Protein AF-A0A7Y4X4G7-F1 (afdb_monomer_lite)

pLDDT: mean 85.74, std 13.86, range [35.03, 97.75]

Structure (mmCIF, N/CA/C/O backbone):
data_AF-A0A7Y4X4G7-F1
#
_entry.id   AF-A0A7Y4X4G7-F1
#
loop_
_atom_site.group_PDB
_atom_site.id
_atom_site.type_symbol
_atom_site.label_atom_id
_atom_site.label_alt_id
_atom_site.label_comp_id
_atom_site.label_asym_id
_atom_site.label_entity_id
_atom_site.label_seq_id
_atom_site.pdbx_PDB_ins_code
_atom_site.Cartn_x
_atom_site.Cartn_y
_atom_site.Cartn_z
_atom_site.occupancy
_atom_site.B_iso_or_equiv
_atom_site.auth_seq_id
_atom_site.auth_comp_id
_atom_site.auth_asym_id
_atom_site.auth_atom_id
_atom_site.pdbx_PDB_model_num
ATOM 1 N N . MET A 1 1 ? -10.008 -26.896 55.043 1.00 35.03 1 MET A N 1
ATOM 2 C CA . MET A 1 1 ? -11.292 -26.517 55.679 1.00 35.03 1 MET A CA 1
ATOM 3 C C . MET A 1 1 ? -11.501 -25.012 55.527 1.00 35.03 1 MET A C 1
ATOM 5 O O . MET A 1 1 ? -10.890 -24.250 56.260 1.00 35.03 1 MET A O 1
ATOM 9 N N . LEU A 1 2 ? -12.312 -24.568 54.561 1.00 37.62 2 LEU A N 1
ATOM 10 C CA . LEU A 1 2 ? -12.687 -23.155 54.376 1.00 37.62 2 LEU A CA 1
ATOM 11 C C . LEU A 1 2 ? -14.120 -22.950 54.895 1.00 37.62 2 LEU A C 1
ATOM 13 O O . LEU A 1 2 ? -15.059 -22.827 54.122 1.00 37.62 2 LEU A O 1
ATOM 17 N N . ALA A 1 3 ? -14.294 -22.981 56.218 1.00 40.00 3 ALA A N 1
ATOM 18 C CA . ALA A 1 3 ? -15.593 -22.856 56.892 1.00 40.00 3 ALA A CA 1
ATOM 19 C C . ALA A 1 3 ? -15.734 -21.525 57.661 1.00 40.00 3 ALA A C 1
ATOM 21 O O . ALA A 1 3 ? -16.368 -21.479 58.708 1.00 40.00 3 ALA A O 1
ATOM 22 N N . ARG A 1 4 ? -15.115 -20.433 57.182 1.00 44.91 4 ARG A N 1
ATOM 23 C CA . ARG A 1 4 ? -15.161 -19.116 57.859 1.00 44.91 4 ARG A CA 1
ATOM 24 C C . ARG A 1 4 ? -16.181 -18.122 57.283 1.00 44.91 4 ARG A C 1
ATOM 26 O O . ARG A 1 4 ? -16.226 -17.001 57.765 1.00 44.91 4 ARG A O 1
ATOM 33 N N . GLN A 1 5 ? -17.001 -18.497 56.293 1.00 56.12 5 GLN A N 1
ATOM 34 C CA . GLN A 1 5 ? -17.942 -17.557 55.645 1.00 56.12 5 GLN A CA 1
ATOM 35 C C . GLN A 1 5 ? -19.412 -18.013 55.564 1.00 56.12 5 GLN A C 1
ATOM 37 O O . GLN A 1 5 ? -20.233 -17.266 55.047 1.00 56.12 5 GLN A O 1
ATOM 42 N N . GLY A 1 6 ? -19.792 -19.192 56.076 1.00 65.00 6 GLY A N 1
ATOM 43 C CA . GLY A 1 6 ? -21.206 -19.623 56.068 1.00 65.00 6 GLY A CA 1
ATOM 44 C C . GLY A 1 6 ? -21.807 -19.841 54.667 1.00 65.00 6 GLY A C 1
ATOM 45 O O . GLY A 1 6 ? -23.023 -19.803 54.502 1.00 65.00 6 GLY A O 1
ATOM 46 N N . ILE A 1 7 ? -20.963 -20.058 53.652 1.00 75.62 7 ILE A N 1
ATOM 47 C CA . ILE A 1 7 ? -21.361 -20.290 52.257 1.00 75.62 7 ILE A CA 1
ATOM 48 C C . ILE A 1 7 ? -21.283 -21.792 51.958 1.00 75.62 7 ILE A C 1
ATOM 50 O O . ILE A 1 7 ? -20.221 -22.398 52.089 1.00 75.62 7 ILE A O 1
ATOM 54 N N . TYR A 1 8 ? -22.393 -22.385 51.518 1.00 82.12 8 TYR A N 1
ATOM 55 C CA . TYR A 1 8 ? -22.513 -23.809 51.190 1.00 82.12 8 TYR A CA 1
ATOM 56 C C . TYR A 1 8 ? -22.810 -23.978 49.702 1.00 82.12 8 TYR A C 1
ATOM 58 O O . TYR A 1 8 ? -23.905 -23.648 49.255 1.00 82.12 8 TYR A O 1
ATOM 66 N N . LEU A 1 9 ? -21.859 -24.505 48.930 1.00 83.06 9 LEU A N 1
ATOM 67 C CA . LEU A 1 9 ? -21.999 -24.706 47.483 1.00 83.06 9 LEU A CA 1
ATOM 68 C C . LEU A 1 9 ? -22.173 -26.196 47.146 1.00 83.06 9 LEU A C 1
ATOM 70 O O . LEU A 1 9 ? -21.469 -27.047 47.687 1.00 83.06 9 LEU A O 1
ATOM 74 N N . ARG A 1 10 ? -23.095 -26.515 46.229 1.00 82.94 10 ARG A N 1
ATOM 75 C CA . ARG A 1 10 ? -23.311 -27.848 45.645 1.00 82.94 10 ARG A CA 1
ATOM 76 C C . ARG A 1 10 ? -23.666 -27.709 44.161 1.00 82.94 10 ARG A C 1
ATOM 78 O O . ARG A 1 10 ? -24.824 -27.477 43.810 1.00 82.94 10 ARG A O 1
ATOM 85 N N . GLY A 1 11 ? -22.671 -27.886 43.291 1.00 87.12 11 GLY A N 1
ATOM 86 C CA . GLY A 1 11 ? -22.819 -27.644 41.852 1.00 87.12 11 GLY A CA 1
ATOM 87 C C . GLY A 1 11 ? -23.137 -26.173 41.578 1.00 87.12 11 GLY A C 1
ATOM 88 O O . GLY A 1 11 ? -22.516 -25.293 42.166 1.00 87.12 11 GLY A O 1
ATOM 89 N N . SER A 1 12 ? -24.147 -25.911 40.750 1.00 84.75 12 SER A N 1
ATOM 90 C CA . SER A 1 12 ? -24.660 -24.565 40.467 1.00 84.75 12 SER A CA 1
ATOM 91 C C . SER A 1 12 ? -25.546 -23.977 41.568 1.00 84.75 12 SER A C 1
ATOM 93 O O . SER A 1 12 ? -26.062 -22.870 41.429 1.00 84.75 12 SER A O 1
ATOM 95 N N . ARG A 1 13 ? -25.750 -24.690 42.684 1.00 89.62 13 ARG A N 1
ATOM 96 C CA . ARG A 1 13 ? -26.559 -24.199 43.805 1.00 89.62 13 ARG A CA 1
ATOM 97 C C . ARG A 1 13 ? -25.701 -23.778 44.982 1.00 89.62 13 ARG A C 1
ATOM 99 O O . ARG A 1 13 ? -24.786 -24.494 45.374 1.00 89.62 13 ARG A O 1
ATOM 106 N N . GLY A 1 14 ? -26.048 -22.650 45.586 1.00 91.00 14 GLY A N 1
ATOM 107 C CA . GLY A 1 14 ? -25.422 -22.130 46.796 1.00 91.00 14 GLY A CA 1
ATOM 108 C C . GLY A 1 14 ? -26.449 -21.797 47.870 1.00 91.00 14 GLY A C 1
ATOM 109 O O . GLY A 1 14 ? -27.575 -21.417 47.554 1.00 91.00 14 GLY A O 1
ATOM 110 N N . ARG A 1 15 ? -26.065 -21.921 49.142 1.00 91.94 15 ARG A N 1
ATOM 111 C CA . ARG A 1 15 ? -26.805 -21.382 50.285 1.00 91.94 15 ARG A CA 1
ATOM 112 C C . ARG A 1 15 ? -25.917 -20.487 51.132 1.00 91.94 15 ARG A C 1
ATOM 114 O O . ARG A 1 15 ? -24.783 -20.859 51.421 1.00 91.94 15 ARG A O 1
ATOM 121 N N . VAL A 1 16 ? -26.443 -19.331 51.522 1.00 90.81 16 VAL A N 1
ATOM 122 C CA . VAL A 1 1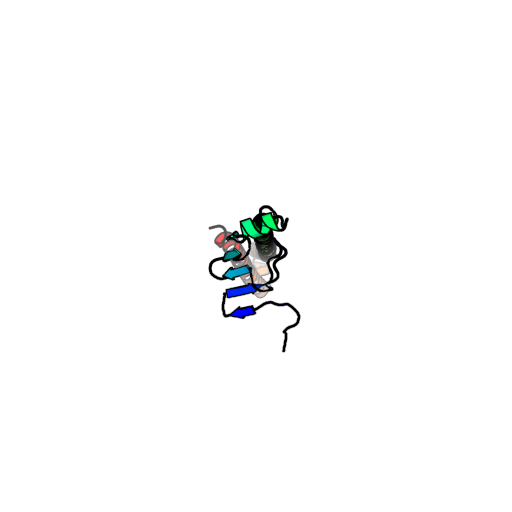6 ? -25.729 -18.297 52.284 1.00 90.81 16 VAL A CA 1
ATOM 123 C C . VAL A 1 16 ? -26.663 -17.614 53.283 1.00 90.81 16 VAL A C 1
ATOM 125 O O . VAL A 1 16 ? -27.889 -17.766 53.212 1.00 90.81 16 VAL A O 1
ATOM 128 N N . LYS A 1 17 ? -26.098 -16.824 54.200 1.00 91.06 17 LYS A N 1
ATOM 129 C CA . LYS A 1 17 ? -26.880 -15.930 55.055 1.00 91.06 17 LYS A CA 1
ATOM 130 C C . LYS A 1 17 ? -27.560 -14.868 54.192 1.00 91.06 17 LYS A C 1
ATOM 132 O O . LYS A 1 17 ? -26.939 -14.264 53.321 1.00 91.06 17 LYS A O 1
ATOM 137 N N . CYS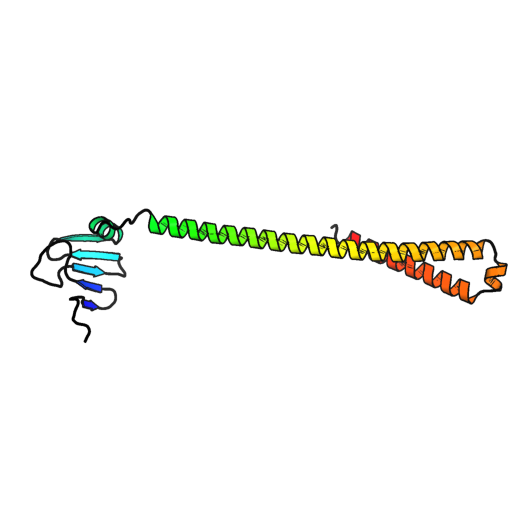 A 1 18 ? -28.851 -14.657 54.418 1.00 91.62 18 CYS A N 1
ATOM 138 C CA . CYS A 1 18 ? -29.596 -13.631 53.706 1.00 91.62 18 CYS A CA 1
ATOM 139 C C . CYS A 1 18 ? -29.194 -12.228 54.200 1.00 91.62 18 CYS A C 1
ATOM 141 O O . CYS A 1 18 ? -29.270 -11.990 55.402 1.00 91.62 18 CYS A O 1
ATOM 143 N N . PRO A 1 19 ? -28.831 -11.287 53.308 1.00 89.44 19 PRO A N 1
ATOM 144 C CA . PRO A 1 19 ? -28.528 -9.906 53.692 1.00 89.44 19 PRO A CA 1
ATOM 145 C C . PRO A 1 19 ? -29.790 -9.058 53.936 1.00 89.44 19 PRO A C 1
ATOM 147 O O . PRO A 1 19 ? -29.691 -7.932 54.405 1.00 89.44 19 PRO A O 1
ATOM 150 N N . PHE A 1 20 ? -30.976 -9.581 53.608 1.00 90.75 20 PHE A N 1
ATOM 151 C CA . PHE A 1 20 ? -32.243 -8.839 53.629 1.00 90.75 20 PHE A CA 1
ATOM 152 C C . PHE A 1 20 ? -33.074 -9.057 54.903 1.00 90.75 20 PHE A C 1
ATOM 154 O O . PHE A 1 20 ? -34.172 -8.520 55.013 1.00 90.75 20 PHE A O 1
ATOM 161 N N . HIS A 1 21 ? -32.605 -9.882 55.842 1.00 89.44 21 HIS A N 1
ATOM 162 C CA . HIS A 1 21 ? -33.209 -10.020 57.169 1.00 89.44 21 HIS A CA 1
ATOM 163 C C . HIS A 1 21 ? -32.178 -10.525 58.177 1.00 89.44 21 HIS A C 1
ATOM 165 O O . HIS A 1 21 ? -31.267 -11.271 57.815 1.00 89.44 21 HIS A O 1
ATOM 171 N N . ASP A 1 22 ? -32.371 -10.190 59.450 1.00 82.38 22 ASP A N 1
ATOM 172 C CA . ASP A 1 22 ? -31.545 -10.725 60.529 1.00 82.38 22 ASP A CA 1
ATOM 173 C C . ASP A 1 22 ? -32.162 -12.012 61.094 1.00 82.38 22 ASP A C 1
ATOM 175 O O . ASP A 1 22 ? -32.917 -12.024 62.066 1.00 82.38 22 ASP A O 1
ATOM 179 N N . GLY A 1 23 ? -31.913 -13.116 60.392 1.00 78.81 23 GLY A N 1
ATOM 180 C CA . GLY A 1 23 ? -32.332 -14.450 60.807 1.00 78.81 23 GLY A CA 1
ATOM 181 C C . GLY A 1 23 ? -31.241 -15.166 61.597 1.00 78.81 23 GLY A C 1
ATOM 182 O O . GLY A 1 23 ? -30.062 -15.084 61.261 1.00 78.81 23 GLY A O 1
ATOM 183 N N . LYS A 1 24 ? -31.642 -15.983 62.582 1.00 77.44 24 LYS A N 1
ATOM 184 C CA . LYS A 1 24 ? -30.723 -16.864 63.335 1.00 77.44 24 LYS A CA 1
ATOM 185 C C . LYS A 1 24 ? -30.059 -17.952 62.471 1.00 77.44 24 LYS A C 1
ATOM 187 O O . LYS A 1 24 ? -29.155 -18.629 62.938 1.00 77.44 24 LYS A O 1
ATOM 192 N N . THR A 1 25 ? -30.546 -18.174 61.247 1.00 78.94 25 THR A N 1
ATOM 193 C CA . THR A 1 25 ? -30.060 -19.229 60.344 1.00 78.94 25 THR A CA 1
ATOM 194 C C . THR A 1 25 ? -29.101 -18.656 59.302 1.00 78.94 25 THR A C 1
ATOM 196 O O . THR A 1 25 ? -29.510 -17.867 58.449 1.00 78.94 25 THR A O 1
ATOM 199 N N . ASP A 1 26 ? -27.858 -19.142 59.293 1.00 78.94 26 ASP A N 1
ATOM 200 C CA . ASP A 1 26 ? -26.792 -18.685 58.382 1.00 78.94 26 ASP A CA 1
ATOM 201 C C . ASP A 1 26 ? -26.893 -19.245 56.945 1.00 78.94 26 ASP A C 1
ATOM 203 O O . ASP A 1 26 ? -25.972 -19.105 56.148 1.00 78.94 26 ASP A O 1
ATOM 207 N N . THR A 1 27 ? -28.008 -19.891 56.585 1.00 86.88 27 THR A N 1
ATOM 208 C CA . THR A 1 27 ? -28.220 -20.545 55.273 1.00 86.88 27 THR A CA 1
ATOM 209 C C . THR A 1 27 ? -29.625 -20.335 54.702 1.00 86.88 27 THR A C 1
ATOM 211 O O . THR A 1 27 ? -30.185 -21.197 54.022 1.00 86.88 27 THR A O 1
ATOM 214 N N . SER A 1 28 ? -30.226 -19.184 54.991 1.00 91.69 28 SER A N 1
ATOM 215 C CA . SER A 1 28 ? -31.602 -18.867 54.602 1.00 91.69 28 SER A CA 1
ATOM 216 C C . SER A 1 28 ? -31.767 -18.482 53.125 1.00 91.69 28 SER A C 1
ATOM 218 O O . SER A 1 28 ? -32.851 -18.684 52.578 1.00 91.69 28 SER A O 1
ATOM 220 N N . LEU A 1 29 ? -30.724 -17.969 52.462 1.00 92.81 29 LEU A N 1
ATOM 221 C CA . LEU A 1 29 ? -30.752 -17.568 51.052 1.00 92.81 29 LEU A CA 1
ATOM 222 C C . LEU A 1 29 ? -30.206 -18.682 50.156 1.00 92.81 29 LEU A C 1
ATOM 224 O O . LEU A 1 29 ? -29.061 -19.091 50.313 1.00 92.81 29 LEU A O 1
ATOM 228 N N . SER A 1 30 ? -31.001 -19.134 49.187 1.00 94.12 30 SER A N 1
ATOM 229 C CA . SER A 1 30 ? -30.600 -20.089 48.152 1.00 94.12 30 SER A CA 1
ATOM 230 C C . SER A 1 30 ? -30.405 -19.392 46.811 1.00 94.12 30 SER A C 1
ATOM 232 O O . SER A 1 30 ? -31.229 -18.571 46.414 1.00 94.12 30 SER A O 1
ATOM 234 N N . ILE A 1 31 ? -29.350 -19.771 46.094 1.00 93.12 31 ILE A N 1
ATOM 235 C CA . ILE A 1 31 ? -28.970 -19.247 44.778 1.00 93.12 31 ILE A CA 1
ATOM 236 C C . ILE A 1 31 ? -28.822 -20.434 43.822 1.00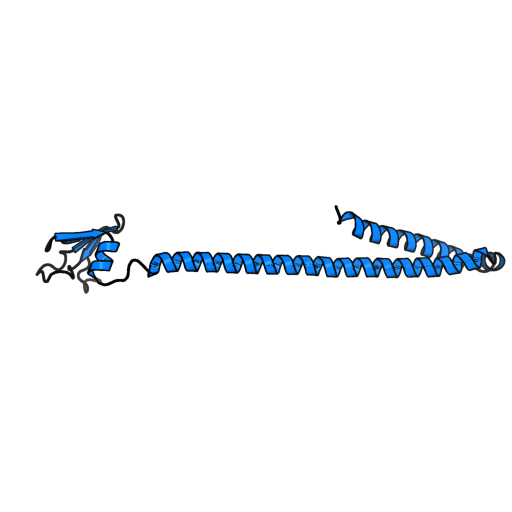 93.12 31 ILE A C 1
ATOM 238 O O . ILE A 1 31 ? -28.220 -21.438 44.193 1.00 93.12 31 ILE A O 1
ATOM 242 N N . ASP A 1 32 ? -29.371 -20.333 42.614 1.00 92.81 32 ASP A N 1
ATOM 243 C CA . ASP A 1 32 ? -29.154 -21.280 41.513 1.00 92.81 32 ASP A CA 1
ATOM 244 C C . ASP A 1 32 ? -28.534 -20.497 40.346 1.00 92.81 32 ASP A C 1
ATOM 246 O O . ASP A 1 32 ? -29.203 -19.672 39.718 1.00 92.81 32 ASP A O 1
ATOM 250 N N . SER A 1 33 ? -27.231 -20.684 40.119 1.00 84.12 33 SER A N 1
ATOM 251 C CA . SER A 1 33 ? -26.456 -19.920 39.139 1.00 84.12 33 SER A CA 1
ATOM 252 C C . SER A 1 33 ? -26.792 -20.287 37.698 1.00 84.12 33 SER A C 1
ATOM 254 O O . SER A 1 33 ? -26.708 -19.418 36.836 1.00 84.12 33 SER A O 1
ATOM 256 N N . ASP A 1 34 ? -27.216 -21.528 37.439 1.00 86.69 34 ASP A N 1
ATOM 257 C CA . ASP A 1 34 ? -27.612 -21.962 36.092 1.00 86.69 34 ASP A CA 1
ATOM 258 C C . ASP A 1 34 ? -28.941 -21.325 35.697 1.00 86.69 34 ASP A C 1
ATOM 260 O O . ASP A 1 34 ? -29.122 -20.871 34.569 1.00 86.69 34 ASP A O 1
ATOM 264 N N . LYS A 1 35 ? -29.877 -21.255 36.648 1.00 86.81 35 LYS A N 1
ATOM 265 C CA . LYS A 1 35 ? -31.182 -20.617 36.441 1.00 86.81 35 LYS A CA 1
ATOM 266 C C . LYS A 1 35 ? -31.143 -19.100 36.634 1.00 86.81 35 LYS A C 1
ATOM 268 O O . LYS A 1 35 ? -32.092 -18.420 36.255 1.00 86.81 35 LYS A O 1
ATOM 273 N N . GLY A 1 36 ? -30.079 -18.567 37.235 1.00 88.62 36 GLY A N 1
ATOM 274 C CA . GLY A 1 36 ? -29.917 -17.141 37.511 1.00 88.62 36 GLY A CA 1
ATOM 275 C C . GLY A 1 36 ? -30.947 -16.585 38.499 1.00 88.62 36 GLY A C 1
ATOM 276 O O . GLY A 1 36 ? -31.354 -15.429 38.363 1.00 88.62 36 GLY A O 1
ATOM 277 N N . VAL A 1 37 ? -31.386 -17.397 39.467 1.00 93.06 37 VAL A N 1
ATOM 278 C CA . VAL A 1 37 ? -32.441 -17.046 40.435 1.00 93.06 37 VAL A CA 1
ATOM 279 C C . VAL A 1 37 ? -31.980 -17.188 41.881 1.00 93.06 37 VAL A C 1
ATOM 281 O O . VAL A 1 37 ? -31.095 -17.986 42.195 1.00 93.06 37 VAL A O 1
ATOM 284 N N . PHE A 1 38 ? -32.631 -16.444 42.774 1.00 95.12 38 PHE A N 1
ATOM 285 C CA . PHE A 1 38 ? -32.464 -16.560 44.218 1.00 95.12 38 PHE A CA 1
ATOM 286 C C . PHE A 1 38 ? -33.815 -16.635 44.942 1.00 95.12 38 PHE A C 1
ATOM 288 O O . PHE A 1 38 ? -34.828 -16.120 44.460 1.00 95.12 38 PHE A O 1
ATOM 295 N N . TYR A 1 39 ? -33.816 -17.264 46.117 1.00 95.38 39 TYR A N 1
ATOM 296 C CA . TYR A 1 39 ? -34.960 -17.318 47.027 1.00 95.38 39 TYR A CA 1
ATOM 297 C C . TYR A 1 39 ? -34.485 -17.412 48.478 1.00 95.38 39 TYR A C 1
ATOM 299 O O . TYR A 1 39 ? -33.667 -18.272 48.811 1.00 95.38 39 TYR A O 1
ATOM 307 N N . CYS A 1 40 ? -35.012 -16.559 49.353 1.00 95.12 40 CYS A N 1
ATOM 308 C CA . CYS A 1 40 ? -34.800 -16.658 50.790 1.00 95.12 40 CYS A CA 1
ATOM 309 C C . CYS A 1 40 ? -35.952 -17.408 51.462 1.00 95.12 40 CYS A C 1
ATOM 311 O O . CYS A 1 40 ? -37.085 -16.934 51.468 1.00 95.12 40 CYS A O 1
ATOM 313 N N . PHE A 1 41 ? -35.651 -18.527 52.119 1.00 92.75 41 PHE A N 1
ATOM 314 C CA . PHE A 1 41 ? -36.631 -19.293 52.893 1.00 92.75 41 PHE A CA 1
ATOM 315 C C . PHE A 1 41 ? -37.036 -18.619 54.212 1.00 92.75 41 PHE A C 1
ATOM 317 O O . PHE A 1 41 ? -38.047 -19.003 54.787 1.00 92.75 41 PHE A O 1
ATOM 324 N N . GLY A 1 42 ? -36.274 -17.623 54.682 1.00 91.19 42 GLY A N 1
ATOM 325 C CA . GLY A 1 42 ? -36.567 -16.885 55.917 1.00 91.19 42 GLY A CA 1
ATOM 326 C C . GLY A 1 42 ? -37.528 -15.708 55.725 1.00 91.19 42 GLY A C 1
ATOM 327 O O . GLY A 1 42 ? -38.506 -15.593 56.451 1.00 91.19 42 GLY A O 1
ATOM 328 N N . CYS A 1 43 ? -37.269 -14.840 54.740 1.00 93.81 43 CYS A N 1
ATOM 329 C CA . CYS A 1 43 ? -38.060 -13.620 54.509 1.00 93.81 43 CYS A CA 1
ATOM 330 C C . CYS A 1 43 ? -38.851 -13.612 53.190 1.00 93.81 43 CYS A C 1
ATOM 332 O O . CYS A 1 43 ? -39.543 -12.644 52.896 1.00 93.81 43 CYS A O 1
ATOM 334 N N . GLY A 1 44 ? -38.741 -14.658 52.366 1.00 92.69 44 GLY A N 1
ATOM 335 C CA . GLY A 1 44 ? -39.509 -14.804 51.124 1.00 92.69 44 GLY A CA 1
ATOM 336 C C . GLY A 1 44 ? -39.017 -13.975 49.930 1.00 92.69 44 GLY A C 1
ATOM 337 O O . GLY A 1 44 ? -39.544 -14.143 48.828 1.00 92.69 44 GLY A O 1
ATOM 338 N N . VAL A 1 45 ? -38.006 -13.113 50.102 1.00 94.38 45 VAL A N 1
ATOM 339 C CA . VAL A 1 45 ? -37.433 -12.329 48.995 1.00 94.38 45 VAL A CA 1
ATOM 340 C C . VAL A 1 45 ? -36.860 -13.245 47.915 1.00 94.38 45 VAL A C 1
ATOM 342 O O . VAL A 1 45 ? -36.191 -14.242 48.206 1.00 94.38 45 VAL A O 1
ATOM 345 N N . LYS A 1 46 ? -37.156 -12.924 46.656 1.00 95.44 46 LYS A N 1
ATOM 346 C CA . LYS A 1 46 ? -36.861 -13.779 45.507 1.00 95.44 46 LYS A CA 1
ATOM 347 C C . LYS A 1 46 ? -36.751 -12.979 44.222 1.00 95.44 46 LYS A C 1
ATOM 349 O O . LYS A 1 46 ? -37.321 -11.896 44.117 1.00 95.44 46 LYS A O 1
ATOM 354 N N . GLY A 1 47 ? -36.091 -13.548 43.224 1.00 93.25 47 GLY A N 1
ATOM 355 C CA . GLY A 1 47 ? -36.020 -12.943 41.900 1.00 93.25 47 GLY A CA 1
ATOM 356 C C . GLY A 1 47 ? -34.868 -13.473 41.063 1.00 93.25 47 GLY A C 1
ATOM 357 O O . GLY A 1 47 ? -34.209 -14.447 41.422 1.00 93.25 47 GLY A O 1
ATOM 358 N N . GLY A 1 48 ? -34.644 -12.819 39.925 1.00 89.62 48 GLY A N 1
ATOM 359 C CA . GLY A 1 48 ? -33.469 -13.042 39.089 1.00 89.62 48 GLY A CA 1
ATOM 360 C C . GLY A 1 48 ? -32.298 -12.137 39.476 1.00 89.62 48 GLY A C 1
ATOM 361 O O . GLY A 1 48 ? -32.428 -11.255 40.325 1.00 89.62 48 GLY A O 1
ATOM 362 N N . VAL A 1 49 ? -31.170 -12.301 38.788 1.00 84.44 49 VAL A N 1
ATOM 363 C CA . VAL A 1 49 ? -29.938 -11.523 39.031 1.00 84.44 49 VAL A CA 1
ATOM 364 C C . VAL A 1 49 ? -30.166 -10.000 39.000 1.00 84.44 49 VAL A C 1
ATOM 366 O O . VAL A 1 49 ? -29.591 -9.283 39.812 1.00 84.44 49 VAL A O 1
ATOM 369 N N . ARG A 1 50 ? -31.052 -9.505 38.121 1.00 84.25 50 ARG A N 1
ATOM 370 C CA . ARG A 1 50 ? -31.433 -8.082 38.067 1.00 84.25 50 ARG A CA 1
ATOM 371 C C . ARG A 1 50 ? -32.098 -7.601 39.356 1.00 84.25 50 ARG A C 1
ATOM 373 O O . ARG A 1 50 ? -31.681 -6.595 39.911 1.00 84.25 50 ARG A O 1
ATOM 380 N N . ALA A 1 51 ? -33.121 -8.322 39.811 1.00 86.44 51 ALA A N 1
ATOM 381 C CA . ALA A 1 51 ? -33.859 -7.966 41.018 1.00 86.44 51 ALA A CA 1
ATOM 382 C C . ALA A 1 51 ? -32.945 -8.020 42.250 1.00 86.44 51 ALA A C 1
ATOM 384 O O . ALA A 1 51 ? -33.045 -7.172 43.126 1.00 86.44 51 ALA A O 1
ATOM 385 N N . PHE A 1 52 ? -32.012 -8.979 42.292 1.00 87.44 52 PHE A N 1
ATOM 386 C CA . PHE A 1 52 ? -31.000 -9.029 43.344 1.00 87.44 52 PHE A CA 1
ATOM 387 C C . PHE A 1 52 ? -30.105 -7.786 43.324 1.00 87.44 52 PHE A C 1
ATOM 389 O O . PHE A 1 52 ? -29.920 -7.173 44.366 1.00 87.44 52 PHE A O 1
ATOM 396 N N . ALA A 1 53 ? -29.589 -7.405 42.147 1.00 84.19 53 ALA A N 1
ATOM 397 C CA . ALA A 1 53 ? -28.748 -6.221 41.980 1.00 84.19 53 ALA A CA 1
ATOM 398 C C . ALA A 1 53 ? -29.466 -4.940 42.435 1.00 84.19 53 ALA A C 1
ATOM 400 O O . ALA A 1 53 ? -28.913 -4.176 43.216 1.00 84.19 53 ALA A O 1
ATOM 401 N N . GLU A 1 54 ? -30.726 -4.753 42.036 1.00 85.19 54 GLU A N 1
ATOM 402 C CA . GLU A 1 54 ? -31.552 -3.624 42.485 1.00 85.19 54 GLU A CA 1
ATOM 403 C C . GLU A 1 54 ? -31.739 -3.620 44.017 1.00 85.19 54 GLU A C 1
ATOM 405 O O . GLU A 1 54 ? -31.598 -2.574 44.645 1.00 85.19 54 GLU A O 1
ATOM 410 N N . LEU A 1 55 ? -31.972 -4.786 44.638 1.00 87.12 55 LEU A N 1
ATOM 411 C CA . LEU A 1 55 ? -32.136 -4.918 46.094 1.00 87.12 55 LEU A CA 1
ATOM 412 C C . LEU A 1 55 ? -30.864 -4.622 46.900 1.00 87.12 55 LEU A C 1
ATOM 414 O O . LEU A 1 55 ? -30.969 -4.235 48.061 1.00 87.12 55 LEU A O 1
ATOM 418 N N . VAL A 1 56 ? -29.678 -4.820 46.319 1.00 85.00 56 VAL A N 1
ATOM 419 C CA . VAL A 1 56 ? -28.394 -4.507 46.974 1.00 85.00 56 VAL A CA 1
ATOM 420 C C . VAL A 1 56 ? -27.824 -3.145 46.560 1.00 85.00 56 VAL A C 1
ATOM 422 O O . VAL A 1 56 ? -26.723 -2.800 46.976 1.00 85.00 56 VAL A O 1
ATOM 425 N N . GLY A 1 57 ? -28.554 -2.365 45.756 1.00 81.06 57 GLY A N 1
ATOM 426 C CA . GLY A 1 57 ? -28.109 -1.049 45.285 1.00 81.06 57 GLY A CA 1
ATOM 427 C C . GLY A 1 57 ? -27.059 -1.091 44.168 1.00 81.06 57 GLY A C 1
ATOM 428 O O . GLY A 1 57 ? -26.398 -0.087 43.912 1.00 81.06 57 GLY A O 1
ATOM 429 N N . GLU A 1 58 ? -26.905 -2.226 43.484 1.00 78.12 58 GLU A N 1
ATOM 430 C CA . GLU A 1 58 ? -25.983 -2.390 42.359 1.00 78.12 58 GLU A CA 1
ATOM 431 C C . GLU A 1 58 ? -26.604 -1.869 41.043 1.00 78.12 58 GLU A C 1
ATOM 433 O O . GLU A 1 58 ? -27.677 -2.330 40.628 1.00 78.12 58 GLU A O 1
ATOM 438 N N . PRO A 1 59 ? -25.942 -0.945 40.319 1.00 69.19 59 PRO A N 1
ATOM 439 C CA . PRO A 1 59 ? -26.461 -0.381 39.074 1.00 69.19 59 PRO A CA 1
ATOM 440 C C . PRO A 1 59 ? -26.438 -1.404 37.918 1.00 69.19 59 PRO A C 1
ATOM 442 O O . PRO A 1 59 ? -25.469 -1.536 37.166 1.00 69.19 59 PRO A O 1
ATOM 445 N N . TRP A 1 60 ? -27.550 -2.125 37.739 1.00 63.31 60 TRP A N 1
ATOM 446 C CA . TRP A 1 60 ? -27.698 -3.209 36.753 1.00 63.31 60 TRP A CA 1
ATOM 447 C C . TRP A 1 60 ? -27.810 -2.741 35.289 1.00 63.31 60 TRP A C 1
ATOM 449 O O . TRP A 1 60 ? -27.326 -3.413 34.375 1.00 63.31 60 TRP A O 1
ATOM 459 N N . ALA A 1 61 ? -28.468 -1.604 35.046 1.00 58.22 61 ALA A N 1
ATOM 460 C CA . ALA A 1 61 ? -28.894 -1.198 33.704 1.00 58.22 61 ALA A CA 1
ATOM 461 C C . ALA A 1 61 ? -27.776 -0.568 32.851 1.00 58.22 61 ALA A C 1
ATOM 463 O O . ALA A 1 61 ? -27.789 -0.693 31.627 1.00 58.22 61 ALA A O 1
ATOM 464 N N . THR A 1 62 ? -26.784 0.068 33.476 1.00 54.66 62 THR A N 1
ATOM 465 C CA . THR A 1 62 ? -25.836 0.934 32.758 1.00 54.66 62 THR A CA 1
ATOM 466 C C . THR A 1 62 ? -24.520 0.237 32.427 1.00 54.66 62 THR A C 1
ATOM 468 O O . THR A 1 62 ? -23.955 0.491 31.369 1.00 54.66 62 THR A O 1
ATOM 471 N N . SER A 1 63 ? -24.023 -0.676 33.267 1.00 54.72 63 SER A N 1
ATOM 472 C CA . SER A 1 63 ? -22.655 -1.206 33.127 1.00 54.72 63 SER A CA 1
ATOM 473 C C . SER A 1 63 ? -22.503 -2.246 32.009 1.00 54.72 63 SER A C 1
ATOM 475 O O . SER A 1 63 ? -21.538 -2.204 31.252 1.00 54.72 63 SER A O 1
ATOM 477 N N . ARG A 1 64 ? -23.456 -3.169 31.826 1.00 51.75 64 ARG A N 1
ATOM 478 C CA . ARG A 1 64 ? -23.283 -4.305 30.891 1.00 51.75 64 ARG A CA 1
ATOM 479 C C . ARG A 1 64 ? -23.626 -3.984 29.435 1.00 51.75 64 ARG A C 1
ATOM 481 O O . ARG A 1 64 ? -22.962 -4.494 28.530 1.00 51.75 64 ARG A O 1
ATOM 488 N N . LEU A 1 65 ? -24.641 -3.152 29.197 1.00 53.31 65 LEU A N 1
ATOM 489 C CA . LEU A 1 65 ? -24.993 -2.690 27.848 1.00 53.31 65 LEU A CA 1
ATOM 490 C C . LEU A 1 65 ? -23.979 -1.663 27.334 1.00 53.31 65 LEU A C 1
ATOM 492 O O . LEU A 1 65 ? -23.553 -1.786 26.186 1.00 53.31 65 LEU A O 1
ATOM 496 N N . SER A 1 66 ? -23.512 -0.742 28.192 1.00 60.47 66 SER A N 1
ATOM 497 C CA . SER A 1 66 ? -22.408 0.162 27.838 1.00 60.47 66 SER A CA 1
ATOM 498 C C . SER A 1 66 ? -21.129 -0.618 27.549 1.00 60.47 66 SER A C 1
ATOM 500 O O . SER A 1 66 ? -20.527 -0.396 26.511 1.00 60.47 66 SER A O 1
ATOM 502 N N . THR A 1 67 ? -20.764 -1.620 28.359 1.00 66.12 67 THR A N 1
ATOM 503 C CA . THR A 1 67 ? -19.544 -2.412 28.114 1.00 66.12 67 THR A CA 1
ATOM 504 C C . THR A 1 67 ? -19.592 -3.157 26.778 1.00 66.12 67 THR A C 1
ATOM 506 O O . THR A 1 67 ? -18.614 -3.150 26.033 1.00 66.12 67 THR A O 1
ATOM 509 N N . ARG A 1 68 ? -20.728 -3.770 26.415 1.00 67.06 68 ARG A N 1
ATOM 510 C CA . ARG A 1 68 ? -20.872 -4.461 25.120 1.00 67.06 68 ARG A CA 1
ATOM 511 C C . ARG A 1 68 ? -20.909 -3.502 23.934 1.00 67.06 68 ARG A C 1
ATOM 513 O O . ARG A 1 68 ? -20.311 -3.807 22.904 1.00 67.06 68 ARG A O 1
ATOM 520 N N . ALA A 1 69 ? -21.602 -2.374 24.062 1.00 70.38 69 ALA A N 1
ATOM 521 C CA . ALA A 1 69 ? -21.622 -1.343 23.031 1.00 70.38 69 ALA A CA 1
ATOM 522 C C . ALA A 1 69 ? -20.218 -0.755 22.832 1.00 70.38 69 ALA A C 1
ATOM 524 O O . ALA A 1 69 ? -19.711 -0.771 21.714 1.00 70.38 69 ALA A O 1
ATOM 525 N N . SER A 1 70 ? -19.542 -0.360 23.911 1.00 73.50 70 SER A N 1
ATOM 526 C CA . SER A 1 70 ? -18.165 0.141 23.898 1.00 73.50 70 SER A CA 1
ATOM 527 C C . SER A 1 70 ? -17.181 -0.874 23.318 1.00 73.50 70 SER A C 1
ATOM 529 O O . SER A 1 70 ? -16.342 -0.509 22.499 1.00 73.50 70 SER A O 1
ATOM 531 N N . ALA A 1 71 ? -17.314 -2.162 23.654 1.00 73.62 71 ALA A N 1
ATOM 532 C CA . ALA A 1 71 ? -16.493 -3.217 23.060 1.00 73.62 71 ALA A CA 1
ATOM 533 C C . ALA A 1 71 ? -16.728 -3.347 21.544 1.00 73.62 71 ALA A C 1
ATOM 535 O O . ALA A 1 71 ? -15.768 -3.447 20.780 1.00 73.62 71 ALA A O 1
ATOM 536 N N . ARG A 1 72 ? -17.986 -3.296 21.082 1.00 72.50 72 ARG A N 1
ATOM 537 C CA . ARG A 1 72 ? -18.311 -3.306 19.644 1.00 72.50 72 ARG A CA 1
ATOM 538 C C . ARG A 1 72 ? -17.739 -2.087 18.923 1.00 72.50 72 ARG A C 1
ATOM 540 O O . ARG A 1 72 ? -17.139 -2.256 17.865 1.00 72.50 72 ARG A O 1
ATOM 547 N N . PHE A 1 73 ? -17.869 -0.893 19.500 1.00 78.69 73 PHE A N 1
ATOM 548 C CA . PHE A 1 73 ? -17.286 0.327 18.939 1.00 78.69 73 PHE A CA 1
ATOM 549 C C . PHE A 1 73 ? -15.760 0.248 18.861 1.00 78.69 73 PHE A C 1
ATOM 551 O O . PHE A 1 73 ? -15.195 0.577 17.822 1.00 78.69 73 PHE A O 1
ATOM 558 N N . ALA A 1 74 ? -15.090 -0.257 19.900 1.00 77.69 74 ALA A N 1
ATOM 559 C CA . ALA A 1 74 ? -13.640 -0.440 19.894 1.00 77.69 74 ALA A CA 1
ATOM 560 C C . ALA A 1 74 ? -13.182 -1.419 18.798 1.00 77.69 74 ALA A C 1
ATOM 562 O O . ALA A 1 74 ? -12.209 -1.152 18.094 1.00 77.69 74 ALA A O 1
ATOM 563 N N . VAL A 1 75 ? -13.901 -2.531 18.605 1.00 80.88 75 VAL A N 1
ATOM 564 C CA . VAL A 1 75 ? -13.619 -3.492 17.525 1.00 80.88 75 VAL A CA 1
ATOM 565 C C . VAL A 1 75 ? -13.838 -2.860 16.148 1.00 80.88 75 VAL A C 1
ATOM 567 O O . VAL A 1 75 ? -12.991 -3.003 15.269 1.00 80.88 75 VAL A O 1
ATOM 570 N N . GLN A 1 76 ? -14.935 -2.123 15.956 1.00 87.75 76 GLN A N 1
ATOM 571 C CA . GLN A 1 76 ? -15.211 -1.426 14.697 1.00 87.75 76 GLN A CA 1
ATOM 572 C C . GLN A 1 76 ? -14.170 -0.345 14.390 1.00 87.75 76 GLN A C 1
ATOM 574 O O . GLN A 1 76 ? -13.733 -0.237 13.246 1.00 87.75 76 GLN A O 1
ATOM 579 N N . ALA A 1 77 ? -13.742 0.425 15.392 1.00 89.44 77 ALA A N 1
ATOM 580 C CA . ALA A 1 77 ? -12.703 1.438 15.240 1.00 89.44 77 ALA A CA 1
ATOM 581 C C . ALA A 1 77 ? -11.373 0.809 14.803 1.00 89.44 77 ALA A C 1
ATOM 583 O O . ALA A 1 77 ? -10.798 1.235 13.805 1.00 89.44 77 ALA A O 1
ATOM 584 N N . ARG A 1 78 ? -10.944 -0.274 15.469 1.00 87.62 78 ARG A N 1
ATOM 585 C CA . ARG A 1 78 ? -9.737 -1.028 15.089 1.00 87.62 78 ARG A CA 1
ATOM 586 C C . ARG A 1 78 ? -9.833 -1.616 13.684 1.00 87.62 78 ARG A C 1
ATOM 588 O O . ARG A 1 78 ? -8.855 -1.580 12.947 1.00 87.62 78 ARG A O 1
ATOM 595 N N . ARG A 1 79 ? -11.004 -2.136 13.298 1.00 90.06 79 ARG A N 1
ATOM 596 C CA . ARG A 1 79 ? -11.241 -2.648 11.940 1.00 90.06 79 ARG A CA 1
ATOM 597 C C . ARG A 1 79 ? -11.086 -1.542 10.898 1.00 90.06 79 ARG A C 1
ATOM 599 O O . ARG A 1 79 ? -10.352 -1.736 9.941 1.00 90.06 79 ARG A O 1
ATOM 606 N N . ARG A 1 80 ? -11.718 -0.383 11.109 1.00 93.50 80 ARG A N 1
ATOM 607 C CA . ARG A 1 80 ? -11.601 0.775 10.206 1.00 93.50 80 ARG A CA 1
ATOM 608 C C . ARG A 1 80 ? -10.162 1.271 10.102 1.00 93.50 80 ARG A C 1
ATOM 610 O O . ARG A 1 80 ? -9.705 1.574 9.008 1.00 93.50 80 ARG A O 1
ATOM 617 N N . GLU A 1 81 ? -9.445 1.326 11.221 1.00 93.69 81 GLU A N 1
ATOM 618 C CA . GLU A 1 81 ? -8.030 1.702 11.240 1.00 93.69 81 GLU A CA 1
ATOM 619 C C . GLU A 1 81 ? -7.168 0.694 10.464 1.00 93.69 81 GLU A C 1
ATOM 621 O O . GLU A 1 81 ? -6.323 1.091 9.664 1.00 93.69 81 GLU A O 1
ATOM 626 N N . ALA A 1 82 ? -7.401 -0.608 10.652 1.00 89.19 82 ALA A N 1
ATOM 627 C CA . ALA A 1 82 ? -6.703 -1.659 9.917 1.00 89.19 82 ALA A CA 1
ATOM 628 C C . ALA A 1 82 ? -6.997 -1.599 8.408 1.00 89.19 82 ALA A C 1
ATOM 630 O O . ALA A 1 82 ? -6.072 -1.694 7.606 1.00 89.19 82 ALA A O 1
ATO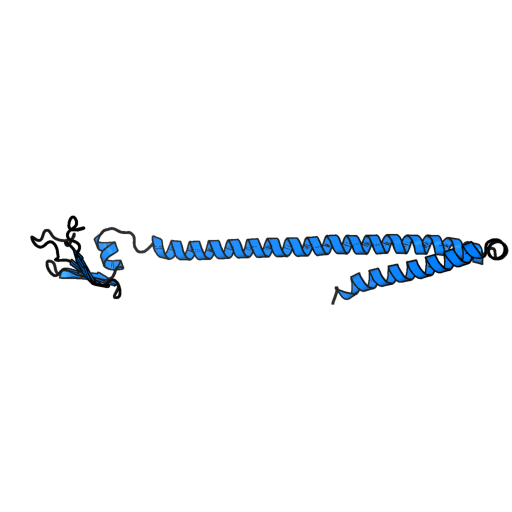M 631 N N . GLU A 1 83 ? -8.255 -1.382 8.019 1.00 93.75 83 GLU A N 1
ATOM 632 C CA . GLU A 1 83 ? -8.666 -1.201 6.621 1.00 93.75 83 GLU A CA 1
ATOM 633 C C . GLU A 1 83 ? -8.031 0.050 6.000 1.00 93.75 83 GLU A C 1
ATOM 635 O O . GLU A 1 83 ? -7.518 -0.012 4.883 1.00 93.75 83 GLU A O 1
ATOM 640 N N . ALA A 1 84 ? -7.995 1.167 6.731 1.00 95.62 84 ALA A N 1
ATOM 641 C CA . ALA A 1 84 ? -7.345 2.396 6.283 1.00 95.62 84 ALA A CA 1
ATOM 642 C C . ALA A 1 84 ? -5.833 2.203 6.088 1.00 95.62 84 ALA A C 1
ATOM 644 O O . ALA A 1 84 ? -5.293 2.606 5.059 1.00 95.62 84 ALA A O 1
ATOM 645 N N . LYS A 1 85 ? -5.156 1.531 7.030 1.00 93.75 85 LYS A N 1
ATOM 646 C CA . LYS A 1 85 ? -3.729 1.192 6.912 1.00 93.75 85 LYS A CA 1
ATOM 647 C C . LYS A 1 85 ? -3.462 0.261 5.733 1.00 93.75 85 LYS A C 1
ATOM 649 O O . LYS A 1 85 ? -2.538 0.513 4.966 1.00 93.75 85 LYS A O 1
ATOM 654 N N . ALA A 1 86 ? -4.272 -0.784 5.561 1.00 90.62 86 ALA A N 1
ATOM 655 C CA . ALA A 1 86 ? -4.143 -1.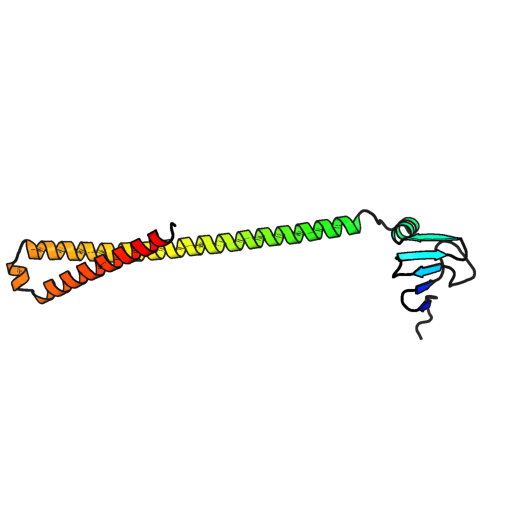706 4.436 1.00 90.62 86 ALA A CA 1
ATOM 656 C C . ALA A 1 86 ? -4.304 -0.972 3.098 1.00 90.62 86 ALA A C 1
ATOM 658 O O . ALA A 1 86 ? -3.483 -1.144 2.200 1.00 90.62 86 ALA A O 1
ATOM 659 N N . ARG A 1 87 ? -5.307 -0.091 2.992 1.00 94.31 87 ARG A N 1
ATOM 660 C CA . ARG A 1 87 ? -5.523 0.728 1.797 1.00 94.31 87 ARG A CA 1
ATOM 661 C C . ARG A 1 87 ? -4.343 1.658 1.522 1.00 94.31 87 ARG A C 1
ATOM 663 O O . ARG A 1 87 ? -3.880 1.696 0.391 1.00 94.31 87 ARG A O 1
ATOM 670 N N . ALA A 1 88 ? -3.819 2.338 2.542 1.00 94.81 88 ALA A N 1
ATOM 671 C CA . ALA A 1 88 ? -2.652 3.209 2.398 1.00 94.81 88 ALA A CA 1
ATOM 672 C C . ALA A 1 88 ? -1.401 2.445 1.926 1.00 94.81 88 ALA A C 1
ATOM 674 O O . ALA A 1 88 ? -0.674 2.939 1.072 1.00 94.81 88 ALA A O 1
ATOM 675 N N . ILE A 1 89 ? -1.170 1.225 2.432 1.00 92.75 89 ILE A N 1
ATOM 676 C CA . ILE A 1 89 ? -0.060 0.367 1.982 1.00 92.75 89 ILE A CA 1
ATOM 677 C C . ILE A 1 89 ? -0.228 -0.023 0.511 1.00 92.75 89 ILE A C 1
ATOM 679 O O . ILE A 1 89 ? 0.743 0.025 -0.238 1.00 92.75 89 ILE A O 1
ATOM 683 N N . LEU A 1 90 ? -1.435 -0.420 0.096 1.00 90.94 90 LEU A N 1
ATOM 684 C CA . LEU A 1 90 ? -1.701 -0.796 -1.294 1.00 90.94 90 LEU A CA 1
ATOM 685 C C . LEU A 1 90 ? -1.543 0.392 -2.245 1.00 90.94 90 LEU A C 1
ATOM 687 O O . LEU A 1 90 ? -0.921 0.233 -3.287 1.00 90.94 90 LEU A O 1
ATOM 691 N N . THR A 1 91 ? -2.047 1.572 -1.868 1.00 92.00 91 THR A N 1
ATOM 692 C CA . THR A 1 91 ? -1.844 2.808 -2.634 1.00 92.00 91 THR A CA 1
ATOM 693 C C . THR A 1 91 ? -0.361 3.128 -2.762 1.00 92.00 91 THR A C 1
ATOM 695 O O . THR A 1 91 ? 0.124 3.238 -3.876 1.00 92.00 91 THR A O 1
ATOM 698 N N . ARG A 1 92 ? 0.390 3.145 -1.654 1.00 90.69 92 ARG A N 1
ATOM 699 C CA . ARG A 1 92 ? 1.831 3.425 -1.698 1.00 90.69 92 ARG A CA 1
ATOM 700 C C . ARG A 1 92 ? 2.592 2.440 -2.587 1.00 90.69 92 ARG A C 1
ATOM 702 O O . ARG A 1 92 ? 3.439 2.852 -3.359 1.00 90.69 92 ARG A O 1
ATOM 709 N N . ARG A 1 93 ? 2.282 1.141 -2.496 1.00 85.44 93 ARG A N 1
ATOM 710 C CA . ARG A 1 93 ? 2.901 0.112 -3.349 1.00 85.44 93 ARG A CA 1
ATOM 711 C C . ARG A 1 93 ? 2.569 0.296 -4.823 1.00 85.44 93 ARG A C 1
ATOM 713 O O . ARG A 1 93 ? 3.409 -0.007 -5.662 1.00 85.44 93 ARG A O 1
ATOM 720 N N . LYS A 1 94 ? 1.343 0.731 -5.125 1.00 85.12 94 LYS A N 1
ATOM 721 C CA . LYS A 1 94 ? 0.943 1.081 -6.484 1.00 85.12 94 LYS A CA 1
ATOM 722 C C . LYS A 1 94 ? 1.786 2.255 -6.979 1.00 85.12 94 LYS A C 1
ATOM 724 O O . LYS A 1 94 ? 2.429 2.103 -8.004 1.00 85.12 94 LYS A O 1
ATOM 729 N N . ASP A 1 95 ? 1.858 3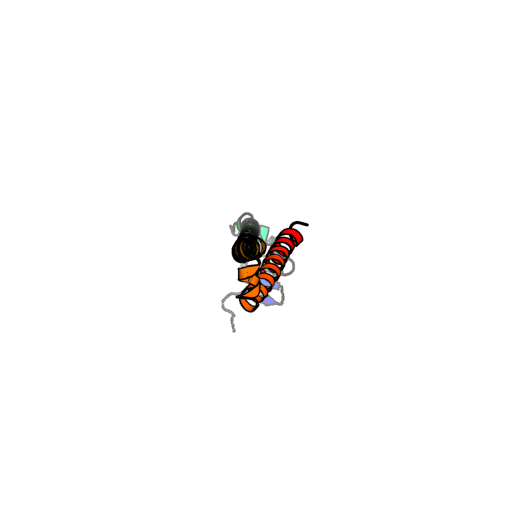.339 -6.209 1.00 85.50 95 ASP A N 1
ATOM 730 C CA . ASP A 1 95 ? 2.626 4.537 -6.565 1.00 85.50 95 ASP A CA 1
ATOM 731 C C . ASP A 1 95 ? 4.124 4.216 -6.756 1.00 85.50 95 ASP A C 1
ATOM 733 O O . ASP A 1 95 ? 4.680 4.499 -7.808 1.00 85.50 95 ASP A O 1
ATOM 737 N N . GLU A 1 96 ? 4.759 3.520 -5.801 1.00 86.69 96 GLU A N 1
ATOM 738 C CA . GLU A 1 96 ? 6.173 3.091 -5.876 1.00 86.69 96 GLU A CA 1
ATOM 739 C C . GLU A 1 96 ? 6.469 2.263 -7.141 1.00 86.69 96 GLU A C 1
ATOM 741 O O . GLU A 1 96 ? 7.528 2.375 -7.767 1.00 86.69 96 GLU A O 1
ATOM 746 N N . ARG A 1 97 ? 5.538 1.386 -7.517 1.00 84.06 97 ARG A N 1
ATOM 747 C CA . ARG A 1 97 ? 5.670 0.545 -8.704 1.00 84.06 97 ARG A CA 1
ATOM 748 C C . ARG A 1 97 ? 5.414 1.338 -9.983 1.00 84.06 97 ARG A C 1
ATOM 750 O O . ARG A 1 97 ? 6.143 1.132 -10.949 1.00 84.06 97 ARG A O 1
ATOM 757 N N . ASP A 1 98 ? 4.413 2.212 -9.999 1.00 87.31 98 ASP A N 1
ATOM 758 C CA . ASP A 1 98 ? 4.104 3.071 -11.142 1.00 87.31 98 ASP A CA 1
ATOM 759 C C . ASP A 1 98 ? 5.297 4.017 -11.419 1.00 87.31 98 ASP A C 1
ATOM 761 O O . ASP A 1 98 ? 5.715 4.136 -12.570 1.00 87.31 98 ASP A O 1
ATOM 765 N N . ASP A 1 99 ? 5.947 4.553 -10.377 1.00 89.19 99 ASP A N 1
ATOM 766 C CA . ASP A 1 99 ? 7.212 5.306 -10.467 1.00 89.19 99 ASP A CA 1
ATOM 767 C C . ASP A 1 99 ? 8.354 4.462 -11.058 1.00 89.19 99 ASP A C 1
ATOM 769 O O . ASP A 1 99 ? 9.139 4.928 -11.891 1.00 89.19 99 ASP A O 1
ATOM 773 N N . THR A 1 100 ? 8.447 3.193 -10.649 1.00 91.75 100 THR A N 1
ATOM 774 C CA . THR A 1 100 ? 9.459 2.258 -11.162 1.00 91.75 100 THR A CA 1
ATOM 775 C C . THR A 1 100 ? 9.251 1.977 -12.652 1.00 91.75 100 THR A C 1
ATOM 777 O O . THR A 1 100 ? 10.206 2.030 -13.427 1.00 91.75 100 THR A O 1
ATOM 780 N N . LEU A 1 101 ? 8.012 1.695 -13.067 1.00 90.12 101 LEU A N 1
ATOM 781 C CA . LEU A 1 101 ? 7.666 1.458 -14.472 1.00 90.12 101 LEU A CA 1
ATOM 782 C C . LEU A 1 101 ? 7.893 2.710 -15.322 1.00 90.12 101 LEU A C 1
ATOM 784 O O . LEU A 1 101 ? 8.409 2.604 -16.432 1.00 90.12 101 LEU A O 1
ATOM 788 N N . TRP A 1 102 ? 7.557 3.888 -14.792 1.00 89.50 102 TRP A N 1
ATOM 789 C CA . TRP A 1 102 ? 7.813 5.163 -15.455 1.00 89.50 102 TRP A CA 1
ATOM 790 C C . TRP A 1 102 ? 9.307 5.409 -15.669 1.00 89.50 102 TRP A C 1
ATOM 792 O O . TRP A 1 102 ? 9.717 5.774 -16.766 1.00 89.50 102 TRP A O 1
ATOM 802 N N . THR A 1 103 ? 10.130 5.153 -14.651 1.00 93.50 103 THR A N 1
ATOM 803 C CA . THR A 1 103 ? 11.590 5.290 -14.757 1.00 93.50 103 THR A CA 1
ATOM 804 C C . THR A 1 103 ? 12.151 4.353 -15.829 1.00 93.50 103 THR A C 1
ATOM 806 O O . THR A 1 103 ? 12.853 4.805 -16.725 1.00 93.50 103 THR A O 1
ATOM 809 N N . GLN A 1 104 ? 11.756 3.073 -15.808 1.00 91.81 104 GLN A N 1
ATOM 810 C CA . GLN A 1 104 ? 12.161 2.091 -16.826 1.00 91.81 104 GLN A CA 1
ATOM 811 C C . GLN A 1 104 ? 11.761 2.520 -18.240 1.00 91.81 104 GLN A C 1
ATOM 813 O O . GLN A 1 104 ? 12.542 2.379 -19.180 1.00 91.81 104 GLN A O 1
ATOM 818 N N . TRP A 1 105 ? 10.547 3.050 -18.392 1.00 94.62 105 TRP A N 1
ATOM 819 C CA . TRP A 1 105 ? 10.071 3.571 -19.666 1.00 94.62 105 TRP A CA 1
ATOM 820 C C . TRP A 1 105 ? 10.897 4.774 -20.132 1.00 94.62 105 TRP A C 1
ATOM 822 O O . TRP A 1 105 ? 11.287 4.815 -21.296 1.00 94.62 105 TRP A O 1
ATOM 832 N N . CYS A 1 106 ? 11.188 5.731 -19.245 1.00 94.00 106 CYS A N 1
ATOM 833 C CA . CYS A 1 106 ? 11.998 6.911 -19.558 1.00 94.00 106 CYS A CA 1
ATOM 834 C C . CYS A 1 106 ? 13.413 6.528 -19.993 1.00 94.00 106 CYS A C 1
ATOM 836 O O . CYS A 1 106 ? 13.893 7.052 -21.000 1.00 94.00 106 CYS A O 1
ATOM 838 N N . ASP A 1 107 ? 14.052 5.605 -19.273 1.00 96.19 107 ASP A N 1
ATOM 839 C CA . ASP A 1 107 ? 15.400 5.128 -19.585 1.00 96.19 107 ASP A CA 1
ATOM 840 C C . ASP A 1 107 ? 15.421 4.461 -20.966 1.00 96.19 107 ASP A C 1
ATOM 842 O O . ASP A 1 107 ? 16.170 4.878 -21.849 1.00 96.19 107 ASP A O 1
ATOM 846 N N . ALA A 1 108 ? 14.516 3.504 -21.201 1.00 94.44 108 ALA A N 1
ATOM 847 C CA . ALA A 1 108 ? 14.398 2.819 -22.487 1.00 94.44 108 ALA A CA 1
ATOM 848 C C . ALA A 1 108 ? 14.051 3.786 -23.632 1.00 94.44 108 ALA A C 1
ATOM 850 O O . ALA A 1 108 ? 14.604 3.697 -24.725 1.00 94.44 108 ALA A O 1
ATOM 851 N N . ASN A 1 109 ? 13.161 4.752 -23.395 1.00 95.69 109 ASN A N 1
ATOM 852 C CA . ASN A 1 109 ? 12.817 5.755 -24.397 1.00 95.69 109 ASN A CA 1
ATOM 853 C C . ASN A 1 109 ? 14.007 6.668 -24.721 1.00 95.69 109 ASN A C 1
ATOM 855 O O . ASN A 1 109 ? 14.181 7.027 -25.880 1.00 95.69 109 ASN A O 1
ATOM 859 N N . THR A 1 110 ? 14.820 7.028 -23.728 1.00 97.25 110 THR A N 1
ATOM 860 C CA . THR A 1 110 ? 16.028 7.837 -23.938 1.00 97.25 110 THR A CA 1
ATOM 861 C C . THR A 1 110 ? 17.035 7.073 -24.790 1.00 97.25 110 THR A C 1
ATOM 863 O O . THR A 1 110 ? 17.421 7.566 -25.844 1.00 97.25 110 THR A O 1
ATOM 866 N N . THR A 1 111 ? 17.347 5.822 -24.431 1.00 96.50 111 THR A N 1
ATOM 867 C CA . THR A 1 111 ? 18.234 4.962 -25.233 1.00 96.50 111 THR A CA 1
ATOM 868 C C . THR A 1 111 ? 17.732 4.792 -26.668 1.00 96.50 111 THR A C 1
ATOM 870 O O . THR A 1 111 ? 18.511 4.889 -27.611 1.00 96.50 111 THR A O 1
ATOM 873 N N . ALA A 1 112 ? 16.423 4.595 -26.862 1.00 96.38 112 ALA A N 1
ATOM 874 C CA . ALA A 1 112 ? 15.845 4.485 -28.199 1.00 96.38 112 ALA A CA 1
ATOM 875 C C . ALA A 1 112 ? 15.991 5.784 -29.014 1.00 96.38 112 ALA A C 1
ATOM 877 O O . ALA A 1 112 ? 16.176 5.720 -30.227 1.00 96.38 112 ALA A O 1
ATOM 878 N N . MET A 1 113 ? 15.892 6.955 -28.379 1.00 97.31 113 MET A N 1
ATOM 879 C CA . MET A 1 113 ? 16.070 8.246 -29.053 1.00 97.31 113 MET A CA 1
ATOM 880 C C . MET A 1 113 ? 17.527 8.495 -29.432 1.00 97.31 113 MET A C 1
ATOM 882 O O . MET A 1 113 ? 17.782 8.855 -30.581 1.00 97.31 113 MET A O 1
ATOM 886 N N . ASP A 1 114 ? 18.463 8.224 -28.525 1.00 96.50 114 ASP A N 1
ATOM 887 C CA . ASP A 1 114 ? 19.897 8.374 -28.785 1.00 96.50 114 ASP A CA 1
ATOM 888 C C . ASP A 1 114 ? 20.347 7.442 -29.925 1.00 96.50 114 ASP A C 1
ATOM 890 O O . ASP A 1 114 ? 21.001 7.868 -30.882 1.00 96.50 114 ASP A O 1
ATOM 894 N N . ALA A 1 115 ? 19.917 6.175 -29.889 1.00 96.12 115 ALA A N 1
ATOM 895 C CA . ALA A 1 115 ? 20.211 5.217 -30.948 1.00 96.12 115 ALA A CA 1
ATOM 896 C C . ALA A 1 115 ? 19.554 5.618 -32.282 1.00 96.12 115 ALA A C 1
ATOM 898 O O . ALA A 1 115 ? 20.189 5.541 -33.332 1.00 96.12 115 ALA A O 1
ATOM 899 N N . ALA A 1 116 ? 18.310 6.114 -32.268 1.00 96.50 116 ALA A N 1
ATOM 900 C CA . ALA A 1 116 ? 17.640 6.599 -33.478 1.00 96.50 116 ALA A CA 1
ATOM 901 C C . ALA A 1 116 ? 18.353 7.802 -34.111 1.00 96.50 116 ALA A C 1
ATOM 903 O O . ALA A 1 116 ? 18.407 7.908 -35.339 1.00 96.50 116 ALA A O 1
ATOM 904 N N . GLU A 1 117 ? 18.903 8.707 -33.299 1.00 97.25 117 GLU A N 1
ATOM 905 C CA . GLU A 1 117 ? 19.685 9.841 -33.790 1.00 97.25 117 GLU A CA 1
ATOM 906 C C . GLU A 1 117 ? 20.943 9.365 -34.529 1.00 97.25 117 GLU A C 1
ATOM 908 O O . GLU A 1 117 ? 21.210 9.819 -35.650 1.00 97.25 117 GLU A O 1
ATOM 913 N N . LEU A 1 118 ? 21.662 8.401 -33.946 1.00 96.06 118 LEU A N 1
ATOM 914 C CA . LEU A 1 118 ? 22.872 7.825 -34.529 1.00 96.06 118 LEU A CA 1
ATOM 915 C C . LEU A 1 118 ? 22.576 6.984 -35.784 1.00 96.06 118 LEU A C 1
ATOM 917 O O . LEU A 1 118 ? 23.259 7.137 -36.797 1.00 96.06 118 LEU A O 1
ATOM 921 N N . LEU A 1 119 ? 21.502 6.188 -35.793 1.00 96.44 119 LEU A N 1
ATOM 922 C CA . LEU A 1 119 ? 21.019 5.514 -37.009 1.00 96.44 119 LEU A CA 1
ATOM 923 C C . LEU A 1 119 ? 20.647 6.521 -38.099 1.00 96.44 119 LEU A C 1
ATOM 925 O O . LEU A 1 119 ? 20.969 6.330 -39.271 1.00 96.44 119 LEU A O 1
ATOM 929 N N . GLY A 1 120 ? 20.016 7.633 -37.720 1.00 95.88 120 GLY A N 1
ATOM 930 C CA . GLY A 1 120 ? 19.721 8.729 -38.634 1.00 95.88 120 GLY A CA 1
ATOM 931 C C . GLY A 1 120 ? 20.983 9.357 -39.233 1.00 95.88 120 GLY A C 1
ATOM 932 O O . GLY A 1 120 ? 20.957 9.777 -40.390 1.00 95.88 120 GLY A O 1
ATOM 933 N N . LEU A 1 121 ? 22.086 9.422 -38.478 1.00 96.50 121 LEU A N 1
ATOM 934 C CA . LEU A 1 121 ? 23.385 9.870 -38.985 1.00 96.50 121 LEU A CA 1
ATOM 935 C C . LEU A 1 121 ? 23.944 8.887 -40.017 1.00 96.50 121 LEU A C 1
ATOM 937 O O . LEU A 1 121 ? 24.268 9.322 -41.120 1.00 96.50 121 LEU A O 1
ATOM 941 N N . PHE A 1 122 ? 23.990 7.590 -39.698 1.00 95.81 122 PHE A N 1
ATOM 942 C CA . PHE A 1 122 ? 24.435 6.550 -40.632 1.00 95.81 122 PHE A CA 1
ATOM 943 C C . PHE A 1 122 ? 23.598 6.525 -41.914 1.00 95.81 122 PHE A C 1
ATOM 945 O O . PHE A 1 122 ? 24.136 6.414 -43.010 1.00 95.81 122 PHE A O 1
ATOM 952 N N . PHE A 1 123 ? 22.283 6.720 -41.801 1.00 94.19 123 PHE A N 1
ATOM 953 C CA . PHE A 1 123 ? 21.400 6.808 -42.962 1.00 94.19 123 PHE A CA 1
ATOM 954 C C . PHE A 1 123 ? 21.724 8.010 -43.865 1.00 94.19 123 PHE A C 1
ATOM 956 O O . PHE A 1 123 ? 21.639 7.912 -45.088 1.00 94.19 123 PHE A O 1
ATOM 963 N N . ARG A 1 124 ? 22.096 9.156 -43.278 1.00 97.50 124 ARG A N 1
ATOM 964 C CA . ARG A 1 124 ? 22.500 10.357 -44.033 1.00 97.50 124 ARG A CA 1
ATOM 965 C C . ARG A 1 124 ? 23.915 10.254 -44.608 1.00 97.50 124 ARG A C 1
ATOM 967 O O . ARG A 1 124 ? 24.191 10.914 -45.607 1.00 97.50 124 ARG A O 1
ATOM 974 N N . HIS A 1 125 ? 24.776 9.450 -43.989 1.00 96.31 125 HIS A N 1
ATOM 975 C CA . HIS A 1 125 ? 26.192 9.294 -44.323 1.00 96.31 125 HIS A CA 1
ATOM 976 C C . HIS A 1 125 ? 26.565 7.806 -44.428 1.00 96.31 125 HIS A C 1
ATOM 978 O O . HIS A 1 125 ? 27.112 7.236 -43.479 1.00 96.31 125 HIS A O 1
ATOM 984 N N . PRO A 1 126 ? 26.260 7.156 -45.567 1.00 95.69 126 PRO A N 1
ATOM 985 C CA . PRO A 1 126 ? 26.516 5.726 -45.753 1.00 95.69 126 PRO A CA 1
ATOM 986 C C . PRO A 1 126 ? 28.003 5.353 -45.683 1.00 95.69 126 PRO A C 1
ATOM 988 O O . PRO A 1 126 ? 28.344 4.243 -45.295 1.00 95.69 126 PRO A O 1
ATOM 991 N N . ASP A 1 127 ? 28.890 6.290 -46.007 1.00 97.19 127 ASP A N 1
ATOM 992 C CA . ASP A 1 127 ? 30.341 6.154 -45.876 1.00 97.19 127 ASP A CA 1
ATOM 993 C C . ASP A 1 127 ? 30.772 5.882 -44.428 1.00 97.19 127 ASP A C 1
ATOM 995 O O . ASP A 1 127 ? 31.617 5.023 -44.183 1.00 97.19 127 ASP A O 1
ATOM 999 N N . LEU A 1 128 ? 30.124 6.528 -43.453 1.00 94.75 128 LEU A N 1
ATOM 1000 C CA . LEU A 1 128 ? 30.370 6.261 -42.034 1.00 94.75 128 LEU A CA 1
ATOM 1001 C C . LEU A 1 128 ? 29.865 4.876 -41.613 1.00 94.75 128 LEU A C 1
ATOM 1003 O O . LEU A 1 128 ? 30.442 4.255 -40.726 1.00 94.75 128 LEU A O 1
ATOM 1007 N N . ALA A 1 129 ? 28.797 4.377 -42.235 1.00 93.94 129 ALA A N 1
ATOM 1008 C CA . ALA A 1 129 ? 28.294 3.031 -41.970 1.00 93.94 129 ALA A CA 1
ATOM 1009 C C . ALA A 1 129 ? 29.266 1.954 -42.490 1.00 93.94 129 ALA A C 1
ATOM 1011 O O . ALA A 1 129 ? 29.469 0.937 -41.827 1.00 93.94 129 ALA A O 1
ATOM 1012 N N . GLU A 1 130 ? 29.901 2.197 -43.641 1.00 94.75 130 GLU A N 1
ATOM 1013 C CA . GLU A 1 130 ? 30.957 1.336 -44.190 1.00 94.75 130 GLU A CA 1
ATOM 1014 C C . GLU A 1 130 ? 32.244 1.383 -43.352 1.00 94.75 130 GLU A C 1
ATOM 1016 O O . GLU A 1 130 ? 32.894 0.353 -43.165 1.00 94.75 130 GLU A O 1
ATOM 1021 N N . GLU A 1 131 ? 32.605 2.559 -42.829 1.00 97.75 131 GLU A N 1
ATOM 1022 C CA . GLU A 1 131 ? 33.789 2.749 -41.982 1.00 97.75 131 GLU A CA 1
ATOM 1023 C C . GLU A 1 131 ? 33.605 2.152 -40.574 1.00 97.75 131 GLU A C 1
ATOM 1025 O O . GLU A 1 131 ? 34.539 1.567 -40.017 1.00 97.75 131 GLU A O 1
ATOM 1030 N N . PHE A 1 132 ? 32.395 2.242 -40.010 1.00 97.69 132 PHE A N 1
ATOM 1031 C CA . PHE A 1 132 ? 32.080 1.814 -38.641 1.00 97.69 132 PHE A CA 1
ATOM 1032 C C . PHE A 1 132 ? 30.957 0.756 -38.570 1.00 97.69 132 PHE A C 1
ATOM 1034 O O . PHE A 1 132 ? 29.973 0.945 -37.847 1.00 97.69 132 PHE A O 1
ATOM 1041 N N . PRO A 1 133 ? 31.100 -0.410 -39.228 1.00 96.38 133 PRO A N 1
ATOM 1042 C CA . PRO A 1 133 ? 30.018 -1.392 -39.348 1.00 96.38 133 PRO A CA 1
ATOM 1043 C C . PRO A 1 133 ? 29.607 -2.004 -38.002 1.00 96.38 133 PRO A C 1
ATOM 1045 O O . PRO A 1 133 ? 28.427 -2.226 -37.753 1.00 96.38 133 PRO A O 1
ATOM 1048 N N . HIS A 1 134 ? 30.561 -2.218 -37.091 1.00 97.19 134 HIS A N 1
ATOM 1049 C CA . HIS A 1 134 ? 30.256 -2.714 -35.746 1.00 97.19 134 HIS A CA 1
ATOM 1050 C C . HIS A 1 134 ? 29.459 -1.691 -34.924 1.00 97.19 134 HIS A C 1
ATOM 1052 O O . HIS A 1 134 ? 28.605 -2.065 -34.127 1.00 97.19 134 HIS A O 1
ATOM 1058 N N . LEU A 1 135 ? 29.734 -0.391 -35.085 1.00 96.56 135 LEU A N 1
ATOM 1059 C CA . LEU A 1 135 ? 28.989 0.640 -34.364 1.00 96.56 135 LEU A CA 1
ATOM 1060 C C . LEU A 1 135 ? 27.548 0.716 -34.872 1.00 96.56 135 LEU A C 1
ATOM 1062 O O . LEU A 1 135 ? 26.635 0.835 -34.062 1.00 96.56 135 LEU A O 1
ATOM 1066 N N . LEU A 1 136 ? 27.339 0.591 -36.184 1.00 96.00 136 LEU A N 1
ATOM 1067 C CA . LEU A 1 136 ? 26.006 0.485 -36.771 1.00 96.00 136 LEU A CA 1
ATOM 1068 C C . LEU A 1 136 ? 25.233 -0.712 -36.199 1.00 96.00 136 LEU A C 1
ATOM 1070 O O . LEU A 1 136 ? 24.137 -0.522 -35.684 1.00 96.00 136 LEU A O 1
ATOM 1074 N N . GLU A 1 137 ? 25.823 -1.911 -36.214 1.00 97.12 137 GLU A N 1
ATOM 1075 C CA . GLU A 1 137 ? 25.191 -3.137 -35.697 1.00 97.12 137 GLU A CA 1
ATOM 1076 C C . GLU A 1 137 ? 24.805 -3.017 -34.213 1.00 97.12 137 GLU A C 1
ATOM 1078 O O . GLU A 1 137 ? 23.696 -3.387 -33.811 1.00 97.12 137 GLU A O 1
ATOM 1083 N N . VAL A 1 138 ? 25.700 -2.459 -33.390 1.00 97.19 138 VAL A N 1
ATOM 1084 C CA . VAL A 1 138 ? 25.416 -2.193 -31.972 1.00 97.19 138 VAL A CA 1
ATOM 1085 C C . VAL A 1 138 ? 24.271 -1.195 -31.833 1.00 97.19 138 VAL A C 1
ATOM 1087 O O . VAL A 1 138 ? 23.358 -1.439 -31.053 1.00 97.19 138 VAL A O 1
ATOM 1090 N N . THR A 1 139 ? 24.272 -0.120 -32.621 1.00 95.81 139 THR A N 1
ATOM 1091 C CA . THR A 1 139 ? 23.238 0.923 -32.553 1.00 95.81 139 THR A CA 1
ATOM 1092 C C . THR A 1 139 ? 21.867 0.381 -32.980 1.00 95.81 139 THR A C 1
ATOM 1094 O O . THR A 1 139 ? 20.857 0.679 -32.346 1.00 95.81 139 THR A O 1
ATOM 1097 N N . GLU A 1 140 ? 21.806 -0.451 -34.025 1.00 96.69 140 GLU A N 1
ATOM 1098 C CA . GLU A 1 140 ? 20.575 -1.131 -34.458 1.00 96.69 140 GLU A CA 1
ATOM 1099 C C . GLU A 1 140 ? 20.043 -2.080 -33.377 1.00 96.69 140 GLU A C 1
ATOM 1101 O O . GLU A 1 140 ? 18.835 -2.120 -33.107 1.00 96.69 140 GLU A O 1
ATOM 1106 N N . SER A 1 141 ? 20.950 -2.811 -32.726 1.00 97.25 141 SER A N 1
ATOM 1107 C CA . SER A 1 141 ? 20.621 -3.711 -31.620 1.00 97.25 141 SER A CA 1
ATOM 1108 C C . SER A 1 141 ? 20.097 -2.941 -30.405 1.00 97.25 141 SER A C 1
ATOM 1110 O O . SER A 1 141 ? 19.047 -3.291 -29.866 1.00 97.25 141 SER A O 1
ATOM 1112 N N . GLU A 1 142 ? 20.778 -1.863 -30.008 1.00 97.00 142 GLU A N 1
ATOM 1113 C CA . GLU A 1 142 ? 20.378 -0.987 -28.901 1.00 97.00 142 GLU A CA 1
ATOM 1114 C C . GLU A 1 142 ? 19.027 -0.328 -29.164 1.00 97.00 142 GLU A C 1
ATOM 1116 O O . GLU A 1 142 ? 18.158 -0.346 -28.294 1.00 97.00 142 GLU A O 1
ATOM 1121 N N . TYR A 1 143 ? 18.811 0.193 -30.374 1.00 97.38 143 TYR A N 1
ATOM 1122 C CA . TYR A 1 143 ? 17.531 0.770 -30.772 1.00 97.38 143 TYR A CA 1
ATOM 1123 C C . TYR A 1 143 ? 16.397 -0.252 -30.649 1.00 97.38 143 TYR A C 1
ATOM 1125 O O . TYR A 1 143 ? 15.364 0.026 -30.038 1.00 97.38 143 TYR A O 1
ATOM 1133 N N . THR A 1 144 ? 16.600 -1.448 -31.203 1.00 96.94 144 THR A N 1
ATOM 1134 C CA . THR A 1 144 ? 15.582 -2.504 -31.211 1.00 96.94 144 THR A CA 1
ATOM 1135 C C . THR A 1 144 ? 15.242 -2.961 -29.795 1.00 96.94 144 THR A C 1
ATOM 1137 O O . THR A 1 144 ? 14.064 -3.044 -29.439 1.00 96.94 144 THR A O 1
ATOM 1140 N N . GLU A 1 145 ? 16.259 -3.209 -28.968 1.00 96.88 145 GLU A N 1
ATOM 1141 C CA . GLU A 1 145 ? 16.072 -3.621 -27.577 1.00 96.88 145 GLU A CA 1
ATOM 1142 C C . GLU A 1 145 ? 15.385 -2.520 -26.760 1.00 96.88 145 GLU A C 1
ATOM 1144 O O . GLU A 1 145 ? 14.424 -2.785 -26.040 1.00 96.88 145 GLU A O 1
ATOM 1149 N N . ALA A 1 146 ? 15.807 -1.265 -26.910 1.00 95.50 146 ALA A N 1
ATOM 1150 C CA . ALA A 1 146 ? 15.225 -0.139 -26.188 1.00 95.50 146 ALA A CA 1
ATOM 1151 C C . ALA A 1 146 ? 13.749 0.094 -26.559 1.00 95.50 146 ALA A C 1
ATOM 1153 O O . ALA A 1 146 ? 12.905 0.298 -25.681 1.00 95.50 146 ALA A O 1
ATOM 1154 N N . VAL A 1 147 ? 13.401 -0.011 -27.846 1.00 95.69 147 VAL A N 1
ATOM 1155 C CA . VAL A 1 147 ? 12.004 0.043 -28.309 1.00 95.69 147 VAL A CA 1
ATOM 1156 C C . VAL A 1 147 ? 11.187 -1.106 -27.716 1.00 95.69 147 VAL A C 1
ATOM 1158 O O . VAL A 1 147 ? 10.070 -0.885 -27.240 1.00 95.69 147 VAL A O 1
ATOM 1161 N N . TRP A 1 148 ? 11.740 -2.318 -27.686 1.00 95.44 148 TRP A N 1
ATOM 1162 C CA . TRP A 1 148 ? 11.079 -3.475 -27.087 1.00 95.44 148 TRP A CA 1
ATOM 1163 C C . TRP A 1 148 ? 10.834 -3.296 -25.582 1.00 95.44 148 TRP A C 1
ATOM 1165 O O . TRP A 1 148 ? 9.713 -3.495 -25.105 1.00 95.44 148 TRP A O 1
ATOM 1175 N N . GLN A 1 149 ? 11.844 -2.853 -24.829 1.00 92.69 149 GLN A N 1
ATOM 1176 C CA . GLN A 1 149 ? 11.727 -2.602 -23.389 1.00 92.69 149 GLN A CA 1
ATOM 1177 C C . GLN A 1 149 ? 10.702 -1.511 -23.076 1.00 92.69 149 GLN A C 1
ATOM 1179 O O . GLN A 1 149 ? 9.879 -1.670 -22.169 1.00 92.69 149 GLN A O 1
ATOM 1184 N N . LYS A 1 150 ? 10.681 -0.441 -23.877 1.00 92.06 150 LYS A N 1
ATOM 1185 C CA . LYS A 1 150 ? 9.663 0.607 -23.792 1.00 92.06 150 LYS A CA 1
ATOM 1186 C C . LYS A 1 150 ? 8.252 0.034 -23.973 1.00 92.06 150 LYS A C 1
ATOM 1188 O O . LYS A 1 150 ? 7.381 0.282 -23.139 1.00 92.06 150 LYS A O 1
ATOM 1193 N N . MET A 1 151 ? 8.029 -0.773 -25.013 1.00 91.12 151 MET A N 1
ATOM 1194 C CA . MET A 1 151 ? 6.729 -1.411 -25.265 1.00 91.12 151 MET A CA 1
ATOM 1195 C C . MET A 1 151 ? 6.301 -2.339 -24.119 1.00 91.12 151 MET A C 1
ATOM 1197 O O . MET A 1 151 ? 5.132 -2.348 -23.731 1.00 91.12 151 MET A O 1
ATOM 1201 N N . LEU A 1 152 ? 7.230 -3.108 -23.543 1.00 90.31 152 LEU A N 1
ATOM 1202 C CA . LEU A 1 152 ? 6.940 -3.969 -22.393 1.00 90.31 152 LEU A CA 1
ATOM 1203 C C . LEU A 1 152 ? 6.538 -3.166 -21.150 1.00 90.31 152 LEU A C 1
ATOM 1205 O O . LEU A 1 152 ? 5.615 -3.571 -20.436 1.00 90.31 152 LEU A O 1
ATOM 1209 N N . ALA A 1 153 ? 7.198 -2.036 -20.886 1.00 88.12 153 ALA A N 1
ATOM 1210 C CA . ALA A 1 153 ? 6.833 -1.144 -19.788 1.00 88.12 153 ALA A CA 1
ATOM 1211 C C . ALA A 1 153 ? 5.420 -0.559 -19.983 1.00 88.12 153 ALA A C 1
ATOM 1213 O O . ALA A 1 153 ? 4.617 -0.574 -19.048 1.00 88.12 153 ALA A O 1
ATOM 1214 N N . GLU A 1 154 ? 5.072 -0.146 -21.208 1.00 85.38 154 GLU A N 1
ATOM 1215 C CA . GLU A 1 154 ? 3.728 0.345 -21.559 1.00 85.38 154 GLU A CA 1
ATOM 1216 C C . GLU A 1 154 ? 2.648 -0.729 -21.376 1.00 85.38 154 GLU A C 1
ATOM 1218 O O . GLU A 1 154 ? 1.592 -0.459 -20.804 1.00 85.38 154 GLU A O 1
ATOM 1223 N N . GLN A 1 155 ? 2.907 -1.967 -21.804 1.00 85.94 155 GLN A N 1
ATOM 1224 C CA . GLN A 1 155 ? 1.961 -3.074 -21.629 1.00 85.94 155 GLN A CA 1
ATOM 1225 C C . GLN A 1 155 ? 1.736 -3.424 -20.158 1.00 85.94 155 GLN A C 1
ATOM 1227 O O . GLN A 1 155 ? 0.604 -3.698 -19.763 1.00 85.94 155 GLN A O 1
ATOM 1232 N N . ARG A 1 156 ? 2.791 -3.396 -19.335 1.00 84.25 156 ARG A N 1
ATOM 1233 C CA . ARG A 1 156 ? 2.678 -3.615 -17.883 1.00 84.25 156 ARG A CA 1
ATOM 1234 C C . ARG A 1 156 ? 1.876 -2.512 -17.202 1.00 84.25 156 ARG A C 1
ATOM 1236 O O . ARG A 1 156 ? 1.125 -2.805 -16.280 1.00 84.25 156 ARG A O 1
ATOM 1243 N N . TYR A 1 157 ? 1.997 -1.277 -17.681 1.00 77.19 157 TYR A N 1
ATOM 1244 C CA . TYR A 1 157 ? 1.186 -0.158 -17.211 1.00 77.19 157 TYR A CA 1
ATOM 1245 C C . TYR A 1 157 ? -0.290 -0.299 -17.634 1.00 77.19 157 TYR A C 1
ATOM 1247 O O . TYR A 1 157 ? -1.195 -0.117 -16.822 1.00 77.19 157 TYR A O 1
ATOM 1255 N N . ALA A 1 158 ? -0.551 -0.669 -18.895 1.00 71.06 158 ALA A N 1
ATOM 1256 C CA . ALA A 1 158 ? -1.899 -0.763 -19.464 1.00 71.06 158 ALA A CA 1
ATOM 1257 C C . ALA A 1 158 ? -2.690 -2.010 -19.021 1.00 71.06 158 ALA A C 1
ATOM 1259 O O . ALA A 1 158 ? -3.904 -1.933 -18.832 1.00 71.06 158 ALA A O 1
ATOM 1260 N N . GLY A 1 159 ? -2.019 -3.151 -18.830 1.00 62.84 159 GLY A N 1
ATOM 1261 C CA . GLY A 1 159 ? -2.626 -4.431 -18.443 1.00 62.84 159 GLY A CA 1
ATOM 1262 C C . GLY A 1 159 ? -3.234 -4.467 -17.036 1.00 62.84 159 GLY A C 1
ATOM 1263 O O . GLY A 1 159 ? -3.825 -5.474 -16.663 1.00 62.84 159 GLY A O 1
ATOM 1264 N N . GLU A 1 160 ? -3.115 -3.385 -16.267 1.00 53.97 160 GLU A N 1
ATOM 1265 C CA . GLU A 1 160 ? -3.678 -3.251 -14.920 1.00 53.97 160 GLU A CA 1
ATOM 1266 C C . GLU A 1 160 ? -4.801 -2.198 -14.810 1.00 53.97 160 GLU A C 1
ATOM 1268 O O . GLU A 1 160 ? -5.317 -1.951 -13.718 1.00 53.97 160 GLU A O 1
ATOM 1273 N N . VAL A 1 161 ? -5.183 -1.556 -15.923 1.00 48.94 161 VAL A N 1
ATOM 1274 C CA . VAL A 1 161 ? -6.292 -0.577 -15.980 1.00 48.94 161 VAL A CA 1
ATOM 1275 C C . VAL A 1 161 ? -7.648 -1.247 -16.304 1.00 48.94 161 VAL A C 1
ATOM 1277 O O . VAL A 1 161 ? -8.686 -0.586 -16.244 1.00 48.94 161 VAL A O 1
ATOM 1280 N N . LEU A 1 162 ? -7.666 -2.557 -16.586 1.00 36.31 162 LEU A N 1
ATOM 1281 C CA . LEU A 1 162 ? -8.865 -3.392 -16.787 1.00 36.31 162 LEU A CA 1
ATOM 1282 C C . LEU A 1 162 ? -9.063 -4.368 -15.620 1.00 36.31 162 LEU A C 1
ATOM 1284 O O . LEU A 1 162 ? -10.237 -4.576 -15.237 1.00 36.31 162 LEU A O 1
#

Radius of gyration: 42.3 Å; chains: 1; bounding box: 73×38×109 Å

Sequence (162 aa):
MLARQGIYLRGSRGRVKCPFHDGKTDTSLSIDSDKGVFYCFGCGVKGGVRAFAELVGEPWATSRLSTRASARFAVQARRREAEAKARAILTRRKDERDDTLWTQWCDANTTAMDAAELLGLFFRHPDLAEEFPHLLEVTESEYTEAVWQKMLAEQRYAGEVL

Foldseek 3Di:
DPPPALWDDDPQKIFAQDPPDPDPDGGQKMARNVVQKIAGNPPGDIDGVVSVCVVVVHDPPPPPVCVVVVVVVVVVVVVVVVVVVVVVVVVVVVVVVLVVLVVQLVVLVVQLVVLVVVLVVCVVPVVVCVVCVVVVVVSVVSNVVSVVSNVVSVCVVVVPVD

Secondary structure (DSSP, 8-state):
---SS--EEETTEEEE--TTS--S-TT-EEEETTTTEEEETTT--EEEHHHHHHHTT--HHHHHHHHHHHHHHHHHHHHHHHHHHHHHHHHHHHHHHHHHHHHHHHHHHHHHHHHHHHHHHHHH-HHHHHH-HHHHHHHHHHHHHHHHHHHHHHHHHHTT--